Protein AF-A0A2G2ZJZ0-F1 (afdb_monomer)

Structure (mmCIF, N/CA/C/O backbone):
data_AF-A0A2G2ZJZ0-F1
#
_entry.id   AF-A0A2G2ZJZ0-F1
#
loop_
_atom_site.group_PDB
_atom_site.id
_atom_site.type_symbol
_atom_site.label_atom_id
_atom_site.label_alt_id
_atom_site.label_comp_id
_atom_site.label_asym_id
_atom_site.label_entity_id
_atom_site.label_seq_id
_atom_site.pdbx_PDB_ins_code
_atom_site.Cartn_x
_atom_site.Cartn_y
_atom_site.Cartn_z
_atom_site.occupancy
_atom_site.B_iso_or_equiv
_atom_site.auth_seq_id
_atom_site.auth_comp_id
_atom_site.auth_asym_id
_atom_site.auth_atom_id
_atom_site.pdbx_PDB_model_num
ATOM 1 N N . MET A 1 1 ? 2.248 9.076 19.763 1.00 53.69 1 MET A N 1
ATOM 2 C CA . MET A 1 1 ? 3.128 9.890 18.896 1.00 53.69 1 MET A CA 1
ATOM 3 C C . MET A 1 1 ? 2.247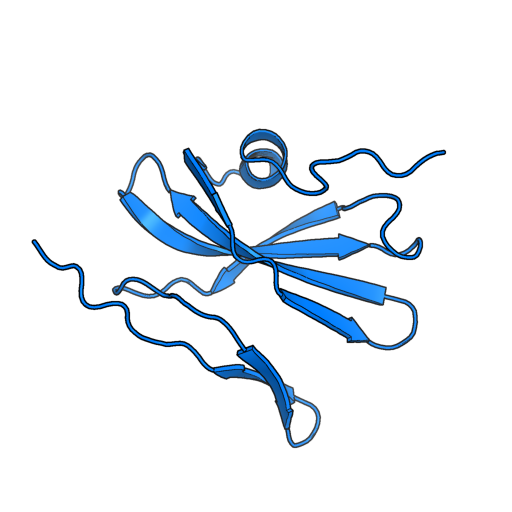 10.561 17.853 1.00 53.69 1 MET A C 1
ATOM 5 O O . MET A 1 1 ? 1.290 9.913 17.439 1.00 53.69 1 MET A O 1
ATOM 9 N N . PRO A 1 2 ? 2.487 11.828 17.482 1.00 71.94 2 PRO A N 1
ATOM 10 C CA . PRO A 1 2 ? 1.733 12.466 16.406 1.00 71.94 2 PRO A CA 1
ATOM 11 C C . PRO A 1 2 ? 1.967 11.727 15.081 1.00 71.94 2 PRO A C 1
ATOM 13 O O . PRO A 1 2 ? 3.046 11.178 14.860 1.00 71.94 2 PRO A O 1
ATOM 16 N N . VAL A 1 3 ? 0.947 11.699 14.223 1.00 70.62 3 VAL A N 1
ATOM 17 C CA . VAL A 1 3 ? 1.040 11.120 12.876 1.00 70.62 3 VAL A CA 1
ATOM 18 C C . VAL A 1 3 ? 2.038 11.946 12.062 1.00 70.62 3 VAL A C 1
ATOM 20 O O . VAL A 1 3 ? 1.899 13.167 11.972 1.00 70.62 3 VAL A O 1
ATOM 23 N N . ALA A 1 4 ? 3.049 11.285 11.497 1.00 77.81 4 ALA A N 1
ATOM 24 C CA . ALA A 1 4 ? 4.035 11.913 10.627 1.00 77.81 4 ALA A CA 1
ATOM 25 C C . ALA A 1 4 ? 3.588 11.781 9.168 1.00 77.81 4 ALA A C 1
ATOM 27 O O . ALA A 1 4 ? 3.366 10.675 8.680 1.00 77.81 4 ALA A O 1
ATOM 28 N N . ASN A 1 5 ? 3.465 12.918 8.485 1.00 81.06 5 ASN A N 1
ATOM 29 C CA . ASN A 1 5 ? 3.224 12.964 7.049 1.00 81.06 5 ASN A CA 1
ATOM 30 C C . ASN A 1 5 ? 4.539 13.269 6.312 1.00 81.06 5 ASN A C 1
ATOM 32 O O . ASN A 1 5 ? 5.316 14.090 6.808 1.00 81.06 5 ASN A O 1
ATOM 36 N N . PRO A 1 6 ? 4.766 12.690 5.119 1.00 85.50 6 PRO A N 1
ATOM 37 C CA . PRO A 1 6 ? 3.936 11.677 4.451 1.00 85.50 6 PRO A CA 1
ATOM 38 C C . PRO A 1 6 ? 3.969 10.312 5.167 1.00 85.50 6 PRO A C 1
ATOM 40 O O . PRO A 1 6 ? 5.005 9.904 5.685 1.00 85.50 6 PRO A O 1
ATOM 43 N N . VAL A 1 7 ? 2.831 9.606 5.188 1.00 88.00 7 VAL A N 1
ATOM 44 C CA . VAL A 1 7 ? 2.682 8.316 5.900 1.00 88.00 7 VAL A CA 1
ATOM 45 C C . VAL A 1 7 ? 3.393 7.146 5.212 1.00 88.00 7 VAL A C 1
ATOM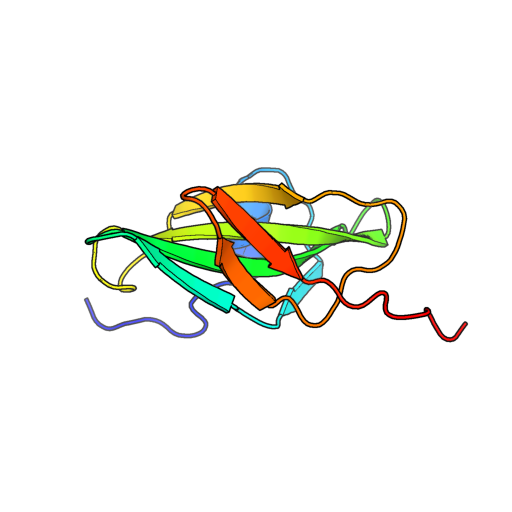 47 O O . VAL A 1 7 ? 3.779 6.186 5.875 1.00 88.00 7 VAL A O 1
ATOM 50 N N . ILE A 1 8 ? 3.586 7.238 3.894 1.00 87.81 8 ILE A N 1
ATOM 51 C CA . ILE A 1 8 ? 4.346 6.296 3.069 1.00 87.81 8 ILE A CA 1
ATOM 52 C C . ILE A 1 8 ? 5.349 7.110 2.250 1.00 87.81 8 ILE A C 1
ATOM 54 O O . ILE A 1 8 ? 5.021 8.171 1.722 1.00 87.81 8 ILE A O 1
ATOM 58 N N . THR A 1 9 ? 6.581 6.617 2.152 1.00 87.88 9 THR A N 1
ATOM 59 C CA . THR A 1 9 ? 7.654 7.209 1.345 1.00 87.88 9 THR A CA 1
ATOM 60 C C . THR A 1 9 ? 8.293 6.149 0.458 1.00 87.88 9 THR A C 1
ATOM 62 O O . THR A 1 9 ? 8.224 4.956 0.754 1.00 87.88 9 THR A O 1
ATOM 65 N N . CYS A 1 10 ? 9.002 6.574 -0.588 1.00 86.81 10 CYS A N 1
ATOM 66 C CA . CYS A 1 10 ? 9.813 5.666 -1.401 1.00 86.81 10 CYS A CA 1
ATOM 67 C C . CYS A 1 10 ? 10.833 4.889 -0.552 1.00 86.81 10 CYS A C 1
ATOM 69 O O . CYS A 1 10 ? 11.059 3.705 -0.787 1.00 86.81 10 CYS A O 1
ATOM 71 N N . VAL A 1 11 ? 11.410 5.533 0.473 1.00 84.81 11 VAL A N 1
ATOM 72 C CA . VAL A 1 11 ? 12.376 4.904 1.390 1.00 84.81 11 VAL A CA 1
ATOM 73 C C . VAL A 1 11 ? 11.710 3.801 2.205 1.00 84.81 11 VAL A C 1
ATOM 75 O O . VAL A 1 11 ? 12.263 2.710 2.307 1.00 84.81 11 VAL A O 1
ATOM 78 N N . SER A 1 12 ? 10.516 4.057 2.751 1.00 83.12 12 SER A N 1
ATOM 79 C CA . SER A 1 12 ? 9.789 3.029 3.496 1.00 83.12 12 SER A CA 1
ATOM 80 C C . SER A 1 12 ? 9.384 1.877 2.581 1.00 83.12 12 SER A C 1
ATOM 82 O O . SER A 1 12 ? 9.661 0.736 2.921 1.00 83.12 12 SER A O 1
ATOM 84 N N . ALA A 1 13 ? 8.829 2.152 1.397 1.00 81.00 13 ALA A N 1
ATOM 85 C CA . ALA A 1 13 ? 8.488 1.111 0.422 1.00 81.00 13 ALA A CA 1
ATOM 86 C C . ALA A 1 13 ? 9.712 0.242 0.063 1.00 81.00 13 ALA A C 1
ATOM 88 O O . ALA A 1 13 ? 9.626 -0.988 0.021 1.00 81.00 13 ALA A O 1
ATOM 89 N N . SER A 1 14 ? 10.883 0.875 -0.067 1.00 80.19 14 SER A N 1
ATOM 90 C CA . SER A 1 14 ? 12.134 0.184 -0.396 1.00 80.19 14 SER A CA 1
ATOM 91 C C . SER A 1 14 ? 12.711 -0.691 0.710 1.00 80.19 14 SER A C 1
ATOM 93 O O . SER A 1 14 ? 13.569 -1.529 0.435 1.00 80.19 14 SER A O 1
ATOM 95 N N . ALA A 1 15 ? 12.216 -0.573 1.944 1.00 75.62 15 ALA A N 1
ATOM 96 C CA . ALA A 1 15 ? 12.668 -1.397 3.064 1.00 75.62 15 ALA A CA 1
ATOM 97 C C . ALA A 1 15 ? 12.381 -2.899 2.874 1.00 75.62 15 ALA A C 1
ATOM 99 O O . ALA A 1 15 ? 12.977 -3.725 3.560 1.00 75.62 15 ALA A O 1
ATOM 100 N N . THR A 1 16 ? 11.500 -3.259 1.936 1.00 73.19 16 THR A N 1
ATOM 101 C CA . THR A 1 16 ? 11.153 -4.654 1.608 1.00 73.19 16 THR A CA 1
ATOM 102 C C . THR A 1 16 ? 11.909 -5.208 0.394 1.00 73.19 16 THR A C 1
ATOM 104 O O . THR A 1 16 ? 11.621 -6.312 -0.056 1.00 73.19 16 THR A O 1
ATOM 107 N N . GLY A 1 17 ? 12.896 -4.470 -0.131 1.00 68.06 17 GLY A N 1
ATOM 108 C CA . GLY A 1 17 ? 13.692 -4.882 -1.296 1.00 68.06 17 GLY A CA 1
ATOM 109 C C . GLY A 1 17 ? 13.148 -4.398 -2.644 1.00 68.06 17 GLY A C 1
ATOM 110 O O . GLY A 1 17 ? 13.711 -4.730 -3.684 1.00 68.06 17 GLY A O 1
ATOM 111 N N . ILE A 1 18 ? 12.092 -3.583 -2.638 1.00 67.69 18 ILE A N 1
ATOM 112 C CA . ILE A 1 18 ? 11.542 -2.931 -3.832 1.00 67.69 18 ILE A CA 1
ATOM 113 C C . ILE A 1 18 ? 12.328 -1.642 -4.076 1.00 67.69 18 ILE A C 1
ATOM 115 O O . ILE A 1 18 ? 12.213 -0.701 -3.307 1.00 67.69 18 ILE A O 1
ATOM 119 N N . SER A 1 19 ? 13.127 -1.535 -5.133 1.00 77.25 19 SER A N 1
ATOM 120 C CA . SER A 1 19 ? 13.749 -0.242 -5.448 1.00 77.25 19 SER A CA 1
ATOM 121 C C . SER A 1 19 ? 12.659 0.716 -5.933 1.00 77.25 19 SER A C 1
ATOM 123 O O . SER A 1 19 ? 12.213 0.551 -7.052 1.00 77.25 19 SER A O 1
ATOM 125 N N . SER A 1 20 ? 12.165 1.648 -5.112 1.00 80.19 20 SER A N 1
ATOM 126 C CA . SER A 1 20 ? 11.024 2.510 -5.471 1.00 80.19 20 SER A CA 1
ATOM 127 C C . SER A 1 20 ? 11.466 3.938 -5.790 1.00 80.19 20 SER A C 1
ATOM 129 O O . SER A 1 20 ? 12.033 4.612 -4.931 1.00 80.19 20 SER A O 1
ATOM 131 N N . ASN A 1 21 ? 11.112 4.457 -6.969 1.00 82.44 21 ASN A N 1
ATOM 132 C CA . ASN A 1 21 ? 11.343 5.867 -7.327 1.00 82.44 21 ASN A CA 1
ATOM 133 C C . ASN A 1 21 ? 10.161 6.787 -6.989 1.00 82.44 21 ASN A C 1
ATOM 135 O O . ASN A 1 21 ? 10.343 7.997 -6.864 1.00 82.44 21 ASN A O 1
ATOM 139 N N . PHE A 1 22 ? 8.961 6.232 -6.829 1.00 84.19 22 PHE A N 1
ATOM 140 C CA . PHE A 1 22 ? 7.735 6.991 -6.589 1.00 84.19 22 PHE A CA 1
ATOM 141 C C . PHE A 1 22 ? 6.734 6.174 -5.774 1.00 84.19 22 PHE A C 1
ATOM 143 O O . PHE A 1 22 ? 6.738 4.947 -5.859 1.00 84.19 22 PHE A O 1
ATOM 150 N N . VAL A 1 23 ? 5.891 6.867 -5.005 1.00 87.81 23 VAL A N 1
ATOM 151 C CA . VAL A 1 23 ? 4.722 6.303 -4.325 1.00 87.81 23 VAL A CA 1
ATOM 152 C C . VAL A 1 23 ? 3.524 7.232 -4.520 1.00 87.81 23 VAL A C 1
ATOM 154 O O . VAL A 1 23 ? 3.671 8.443 -4.335 1.00 87.81 23 VAL A O 1
ATOM 157 N N . ALA A 1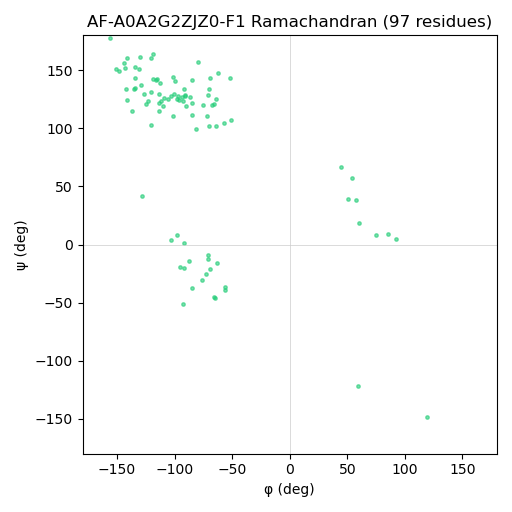 24 ? 2.356 6.694 -4.871 1.00 87.12 24 ALA A N 1
ATOM 158 C CA . ALA A 1 24 ? 1.135 7.490 -5.027 1.00 87.12 24 ALA A CA 1
ATOM 159 C C . ALA A 1 24 ? -0.157 6.703 -4.872 1.00 87.12 24 ALA A C 1
ATOM 161 O O . ALA A 1 24 ? -0.145 5.499 -4.623 1.00 87.12 24 ALA A O 1
ATOM 162 N N . ASP A 1 25 ? -1.251 7.462 -4.975 1.00 84.94 25 ASP A N 1
ATOM 163 C CA . ASP A 1 25 ? -2.634 7.015 -4.957 1.00 84.94 25 ASP A CA 1
ATOM 164 C C . ASP A 1 25 ? -2.874 5.981 -3.853 1.00 84.94 25 ASP A C 1
ATOM 166 O O . ASP A 1 25 ? -3.079 4.801 -4.125 1.00 84.94 25 ASP A O 1
ATOM 170 N N . PRO A 1 26 ? -2.778 6.390 -2.573 1.00 88.12 26 PRO A N 1
ATOM 171 C CA . PRO A 1 26 ? -2.993 5.475 -1.468 1.00 88.12 26 PRO A CA 1
ATOM 172 C C . PRO A 1 26 ? -4.477 5.103 -1.355 1.00 88.12 26 PRO A C 1
ATOM 174 O O . PRO A 1 26 ? -5.344 5.967 -1.219 1.00 88.12 26 PRO A O 1
ATOM 177 N N . PHE A 1 27 ? -4.756 3.804 -1.302 1.00 88.69 27 PHE A N 1
ATOM 178 C CA . PHE A 1 27 ? -6.081 3.236 -1.087 1.00 88.69 27 PHE A CA 1
ATOM 179 C C . PHE A 1 27 ? -6.133 2.512 0.246 1.00 88.69 27 PHE A C 1
ATOM 181 O O . PHE A 1 27 ? -5.450 1.511 0.466 1.00 88.69 27 PHE A O 1
ATOM 188 N N . LEU A 1 28 ? -6.958 3.038 1.147 1.00 89.81 28 LEU A N 1
ATOM 189 C CA . LEU A 1 28 ? -7.151 2.484 2.477 1.00 89.81 28 LEU A CA 1
ATOM 190 C C . LEU A 1 28 ? -8.238 1.405 2.452 1.00 89.81 28 LEU A C 1
ATOM 192 O O . LEU A 1 28 ? -9.370 1.662 2.047 1.00 89.81 28 LEU A O 1
ATOM 196 N N . TYR A 1 29 ? -7.905 0.229 2.965 1.00 90.00 29 TYR A N 1
ATOM 197 C CA . TYR A 1 29 ? -8.835 -0.846 3.281 1.00 90.00 29 TYR A CA 1
ATOM 198 C C . TYR A 1 29 ? -8.742 -1.161 4.774 1.00 90.00 29 TYR A C 1
ATOM 200 O O . TYR A 1 29 ? -7.652 -1.310 5.324 1.00 90.00 29 TYR A O 1
ATOM 208 N N . ILE A 1 30 ? -9.884 -1.239 5.450 1.00 91.94 30 ILE A N 1
ATOM 209 C CA . ILE A 1 30 ? -9.948 -1.511 6.888 1.00 91.94 30 ILE A CA 1
ATOM 210 C C . ILE A 1 30 ? -10.608 -2.871 7.078 1.00 91.94 30 ILE A C 1
ATOM 212 O O . ILE A 1 30 ? -11.752 -3.064 6.673 1.00 91.94 30 ILE A O 1
ATOM 216 N N . GLN A 1 31 ? -9.893 -3.787 7.729 1.00 90.00 31 GLN A N 1
ATOM 217 C CA . GLN A 1 31 ? -10.393 -5.107 8.090 1.00 90.00 31 GLN A CA 1
ATOM 218 C C . GLN A 1 31 ? -10.337 -5.267 9.610 1.00 90.00 31 GLN A C 1
ATOM 220 O O . GLN A 1 31 ? -9.273 -5.476 10.195 1.00 90.00 31 GLN A O 1
ATOM 225 N N . GLY A 1 32 ? -11.493 -5.137 10.265 1.00 91.38 32 GLY A N 1
ATOM 226 C CA . GLY A 1 32 ? -11.560 -5.083 11.727 1.00 91.38 32 GLY A CA 1
ATOM 227 C C . GLY A 1 32 ? -10.744 -3.907 12.275 1.00 91.38 32 GLY A C 1
ATOM 228 O O . GLY A 1 32 ? -10.981 -2.761 11.898 1.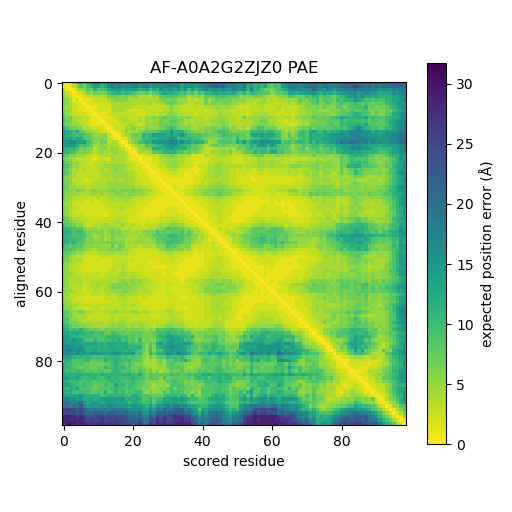00 91.38 32 GLY A O 1
ATOM 229 N N . ASP A 1 33 ? -9.765 -4.199 13.134 1.00 93.38 33 ASP A N 1
ATOM 230 C CA . ASP A 1 33 ? -8.857 -3.204 13.729 1.00 93.38 33 ASP A CA 1
ATOM 231 C C . ASP A 1 33 ? -7.553 -2.992 12.935 1.00 93.38 33 ASP A C 1
ATOM 233 O O . ASP A 1 33 ? -6.687 -2.214 13.345 1.00 93.38 33 ASP A O 1
ATOM 237 N N . VAL A 1 34 ? -7.390 -3.681 11.802 1.00 95.06 34 VAL A N 1
ATOM 238 C CA . VAL A 1 34 ? -6.182 -3.618 10.976 1.00 95.06 34 VAL A CA 1
ATOM 239 C C . VAL A 1 34 ? -6.430 -2.747 9.752 1.00 95.06 34 VAL A C 1
ATOM 241 O O . VAL A 1 34 ? -7.389 -2.938 9.005 1.00 95.06 34 VAL A O 1
ATOM 244 N N . PHE A 1 35 ? -5.547 -1.775 9.543 1.00 94.56 35 PHE A N 1
ATOM 245 C CA . PHE A 1 35 ? -5.589 -0.876 8.397 1.00 94.56 35 PHE A CA 1
ATOM 246 C C . PHE A 1 35 ? -4.569 -1.358 7.374 1.00 94.56 35 PHE A C 1
ATOM 248 O O . PHE A 1 35 ? -3.403 -1.553 7.709 1.00 94.56 35 PHE A O 1
ATOM 255 N N . TYR A 1 36 ? -4.994 -1.505 6.131 1.00 93.31 36 TYR A N 1
ATOM 256 C CA . TYR A 1 36 ? -4.145 -1.797 4.988 1.00 93.31 36 TYR A CA 1
ATOM 257 C C . TYR A 1 36 ? -4.159 -0.593 4.062 1.00 93.31 36 TYR A C 1
ATOM 259 O O . TYR A 1 36 ? -5.225 -0.094 3.714 1.00 93.31 36 TYR A O 1
ATOM 267 N N . VAL A 1 37 ? -2.986 -0.121 3.660 1.00 91.81 37 VAL A N 1
ATOM 268 C CA . VAL A 1 37 ? -2.861 0.858 2.587 1.00 91.81 37 VAL A CA 1
ATOM 269 C C . VAL A 1 37 ? -2.186 0.186 1.408 1.00 91.81 37 VAL A C 1
ATOM 271 O O . VAL A 1 37 ? -1.098 -0.376 1.540 1.00 91.81 37 VAL A O 1
ATOM 274 N N . PHE A 1 38 ? -2.860 0.231 0.270 1.00 91.12 38 PHE A N 1
ATOM 275 C CA . PHE A 1 38 ? -2.311 -0.154 -1.017 1.00 91.12 38 PHE A CA 1
ATOM 276 C C . PHE A 1 38 ? -1.897 1.111 -1.754 1.00 91.12 38 PHE A C 1
ATOM 278 O O . PHE A 1 38 ? -2.581 2.125 -1.642 1.00 91.12 38 PHE A O 1
ATOM 285 N N . PHE A 1 39 ? -0.779 1.089 -2.462 1.00 88.31 39 PHE A N 1
ATOM 286 C CA . PHE A 1 39 ? -0.265 2.273 -3.149 1.00 88.31 39 PHE A CA 1
ATOM 287 C C . PHE A 1 39 ? 0.478 1.872 -4.414 1.00 88.31 39 PHE A C 1
ATOM 289 O O . PHE A 1 39 ? 1.085 0.803 -4.471 1.00 88.31 39 PHE A O 1
ATOM 296 N N . GLU A 1 40 ? 0.450 2.743 -5.414 1.00 87.56 40 GLU A N 1
ATOM 297 C CA . GLU A 1 40 ? 1.276 2.579 -6.603 1.00 87.56 40 GLU A CA 1
ATOM 298 C C . GLU A 1 40 ? 2.736 2.818 -6.225 1.00 87.56 40 GLU A C 1
ATOM 300 O O . GLU A 1 40 ? 3.061 3.784 -5.530 1.00 87.56 40 GLU A O 1
ATOM 305 N N . THR A 1 41 ? 3.624 1.943 -6.679 1.00 87.19 41 THR A N 1
ATOM 306 C CA . 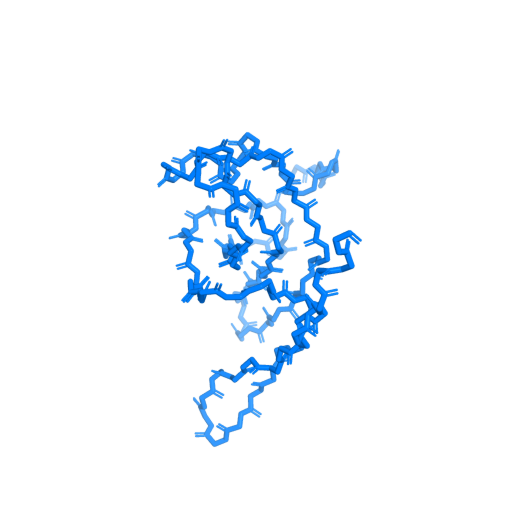THR A 1 41 ? 5.068 2.127 -6.588 1.00 87.19 41 THR A CA 1
ATOM 307 C C . THR A 1 41 ? 5.713 1.777 -7.916 1.00 87.19 41 THR A C 1
ATOM 309 O O . THR A 1 41 ? 5.279 0.863 -8.607 1.00 87.19 41 THR A O 1
ATOM 312 N N . LYS A 1 42 ? 6.754 2.518 -8.299 1.00 83.62 42 LYS A N 1
ATOM 313 C CA . LYS A 1 42 ? 7.493 2.245 -9.533 1.00 83.62 42 LYS A CA 1
ATOM 314 C C . LYS A 1 42 ? 8.876 1.713 -9.219 1.00 83.62 42 LYS A C 1
ATOM 316 O O . LYS A 1 42 ? 9.683 2.438 -8.625 1.00 83.62 42 LYS A O 1
ATOM 321 N N . ASN A 1 43 ? 9.154 0.496 -9.679 1.00 79.88 43 ASN A N 1
ATOM 322 C CA . ASN A 1 43 ? 10.460 -0.116 -9.542 1.00 79.88 43 ASN A CA 1
ATOM 323 C C . ASN A 1 43 ? 11.504 0.664 -10.361 1.00 79.88 43 ASN A C 1
ATOM 325 O O . ASN A 1 43 ? 11.380 0.808 -11.575 1.00 79.88 43 ASN A O 1
ATOM 329 N N . SER A 1 44 ? 12.545 1.173 -9.712 1.00 75.81 44 SER A N 1
ATOM 330 C CA . SER A 1 44 ? 13.589 2.002 -10.318 1.00 75.81 44 SER A CA 1
ATOM 331 C C . SER A 1 44 ? 14.494 1.240 -11.285 1.00 75.81 44 SER A C 1
ATOM 333 O O . SER A 1 44 ? 15.157 1.865 -12.109 1.00 75.81 44 SER A O 1
ATOM 335 N N . VAL A 1 45 ? 14.556 -0.089 -11.161 1.00 78.75 45 VAL A N 1
ATOM 336 C CA . VAL A 1 45 ? 15.407 -0.963 -11.976 1.00 78.75 45 VAL A CA 1
ATOM 337 C C . VAL A 1 45 ? 14.643 -1.470 -13.192 1.00 78.75 45 VAL A C 1
ATOM 339 O O . VAL A 1 45 ? 15.130 -1.350 -14.312 1.00 78.75 45 VAL A O 1
ATOM 342 N N . THR A 1 46 ? 13.444 -2.021 -12.987 1.00 79.12 46 THR A N 1
ATOM 343 C CA . THR A 1 46 ? 12.633 -2.591 -14.077 1.00 79.12 46 THR A CA 1
ATOM 344 C C . THR A 1 46 ? 11.748 -1.555 -14.764 1.00 79.12 46 THR A C 1
ATOM 346 O O . THR A 1 46 ? 11.238 -1.819 -15.847 1.00 79.12 46 THR A O 1
ATOM 349 N N . MET A 1 47 ? 11.578 -0.372 -14.161 1.00 76.75 47 MET A N 1
ATOM 350 C CA . MET A 1 47 ? 10.651 0.679 -14.598 1.00 76.75 47 MET A CA 1
ATOM 351 C C . MET A 1 47 ? 9.178 0.235 -14.622 1.00 76.75 47 MET A C 1
ATOM 353 O O . MET A 1 47 ? 8.352 0.917 -15.227 1.00 76.75 47 MET A O 1
ATOM 357 N N . GLN A 1 48 ? 8.846 -0.852 -13.925 1.00 78.19 48 GLN A N 1
ATOM 358 C CA . GLN A 1 48 ? 7.497 -1.403 -13.810 1.00 78.19 48 GLN A CA 1
ATOM 359 C C . GLN A 1 48 ? 6.714 -0.715 -12.686 1.00 78.19 48 GLN A C 1
ATOM 361 O O . GLN A 1 48 ? 7.291 -0.354 -11.658 1.00 78.19 48 GLN A O 1
ATOM 366 N N . GLY A 1 49 ? 5.420 -0.481 -12.912 1.00 81.12 49 GLY A N 1
ATOM 367 C CA . GLY A 1 49 ? 4.495 -0.017 -11.880 1.00 81.12 49 GLY A CA 1
ATOM 368 C C . GLY A 1 49 ? 3.854 -1.210 -11.181 1.00 81.12 49 GLY A C 1
ATOM 369 O O . GLY A 1 49 ? 3.161 -1.984 -11.830 1.00 81.12 49 GLY A O 1
ATOM 370 N N . ASP A 1 50 ? 4.066 -1.320 -9.876 1.00 86.06 50 ASP A N 1
ATOM 371 C CA . ASP A 1 50 ? 3.546 -2.383 -9.023 1.00 86.06 50 ASP A CA 1
ATOM 372 C C . ASP A 1 50 ? 2.640 -1.798 -7.931 1.00 86.06 50 ASP A C 1
ATOM 374 O O . ASP A 1 50 ? 2.690 -0.602 -7.620 1.00 86.06 50 ASP A O 1
ATOM 378 N N . ILE A 1 51 ? 1.833 -2.648 -7.291 1.00 87.31 51 ILE A N 1
ATOM 379 C CA . ILE A 1 51 ? 1.018 -2.239 -6.140 1.00 87.31 51 ILE A CA 1
ATOM 380 C C . ILE A 1 51 ? 1.677 -2.707 -4.850 1.00 87.31 51 ILE A C 1
ATOM 382 O O . ILE A 1 51 ? 1.692 -3.898 -4.539 1.00 87.31 51 ILE A O 1
ATOM 386 N N . GLY A 1 52 ? 2.192 -1.760 -4.074 1.00 89.69 52 GLY A N 1
ATOM 387 C CA . GLY A 1 52 ? 2.722 -1.989 -2.735 1.00 89.69 52 GLY A CA 1
ATOM 388 C C . GLY A 1 52 ? 1.620 -2.080 -1.682 1.00 89.69 52 GLY A C 1
ATOM 389 O O . GLY A 1 52 ? 0.520 -1.553 -1.859 1.00 89.69 52 GLY A O 1
ATOM 390 N N . VAL A 1 53 ? 1.924 -2.734 -0.560 1.00 92.50 53 VAL A N 1
ATOM 391 C CA . VAL A 1 53 ? 1.028 -2.833 0.596 1.00 92.50 53 VAL A CA 1
ATOM 392 C C . VAL A 1 53 ? 1.765 -2.575 1.908 1.00 92.50 53 VAL A C 1
ATOM 394 O O . VAL A 1 53 ? 2.841 -3.117 2.178 1.00 92.50 53 VAL A O 1
ATOM 397 N N . ALA A 1 54 ? 1.143 -1.770 2.766 1.00 93.25 54 ALA A N 1
ATOM 398 C CA . ALA A 1 54 ? 1.567 -1.570 4.141 1.00 93.25 54 ALA A CA 1
ATOM 399 C C . ALA A 1 54 ? 0.394 -1.723 5.112 1.00 93.25 54 ALA A C 1
ATOM 401 O O . ALA A 1 54 ? -0.761 -1.459 4.780 1.00 93.25 54 ALA A O 1
ATOM 402 N N . ARG A 1 55 ? 0.699 -2.152 6.334 1.00 94.62 55 ARG A N 1
ATOM 403 C CA . ARG A 1 55 ? -0.268 -2.441 7.389 1.00 94.62 55 ARG A CA 1
ATOM 404 C C . ARG A 1 55 ? -0.042 -1.555 8.602 1.00 94.62 55 ARG A C 1
ATOM 406 O O . ARG A 1 55 ? 1.089 -1.335 9.019 1.00 94.62 55 ARG A O 1
ATOM 413 N N . SER A 1 56 ? -1.126 -1.129 9.233 1.00 94.88 56 SER A N 1
ATOM 414 C CA . SER A 1 56 ? -1.114 -0.478 10.535 1.00 94.88 56 SER A CA 1
ATOM 415 C C . SER A 1 56 ? -2.054 -1.190 11.505 1.00 94.88 56 SER A C 1
ATOM 417 O O . SER A 1 56 ? -3.220 -1.431 11.204 1.00 94.88 56 SER A O 1
ATOM 419 N N . THR A 1 57 ? -1.548 -1.509 12.696 1.00 95.19 57 THR A N 1
ATOM 420 C CA . THR A 1 57 ? -2.314 -2.093 13.815 1.00 95.19 57 THR A CA 1
ATOM 421 C C . THR A 1 57 ? -2.640 -1.063 14.899 1.00 95.19 57 THR A C 1
ATOM 423 O O . THR A 1 57 ? -3.200 -1.391 15.941 1.00 95.19 57 THR A O 1
ATOM 426 N N . ASN A 1 58 ? -2.283 0.203 14.672 1.00 92.88 58 ASN A N 1
ATOM 427 C CA . ASN A 1 58 ? -2.467 1.306 15.610 1.00 92.88 58 ASN A CA 1
ATOM 428 C C . ASN A 1 58 ? -3.179 2.495 14.952 1.00 92.88 58 ASN A C 1
ATOM 430 O O . ASN A 1 58 ? -2.827 3.652 15.186 1.00 92.88 58 ASN A O 1
ATOM 434 N N . LYS A 1 59 ? -4.202 2.196 14.140 1.00 90.06 59 LYS A N 1
ATOM 435 C CA . LYS A 1 59 ? -5.100 3.181 13.512 1.00 90.06 59 LYS A CA 1
ATOM 436 C C . LYS A 1 59 ? -4.366 4.217 12.646 1.00 90.06 59 LYS A C 1
ATOM 438 O O . LYS A 1 59 ? -4.717 5.393 12.646 1.00 90.06 59 LYS A O 1
ATOM 443 N N . GLY A 1 60 ? -3.331 3.785 11.923 1.00 89.38 60 GLY A N 1
ATOM 444 C CA . GLY A 1 60 ? -2.569 4.621 10.991 1.00 89.38 60 GLY A CA 1
ATOM 445 C C . GLY A 1 60 ? -1.433 5.433 11.619 1.00 89.38 60 GLY A C 1
ATOM 446 O O . GLY A 1 60 ? -0.859 6.280 10.937 1.00 89.38 60 GLY A O 1
ATOM 447 N N . ALA A 1 61 ? -1.086 5.198 12.891 1.00 89.38 61 ALA A N 1
ATOM 448 C CA . ALA A 1 61 ? 0.010 5.918 13.547 1.00 89.38 61 ALA A CA 1
ATOM 449 C C . ALA A 1 61 ? 1.404 5.428 13.111 1.00 89.38 61 ALA A C 1
ATOM 451 O O . ALA A 1 61 ? 2.350 6.213 13.085 1.00 89.38 61 ALA A O 1
ATOM 452 N N . SER A 1 62 ? 1.539 4.148 12.759 1.00 90.31 62 SER A N 1
ATOM 453 C CA . SER A 1 62 ? 2.740 3.575 12.143 1.00 90.31 62 SER A CA 1
ATOM 454 C C . SER A 1 62 ? 2.381 2.524 11.100 1.00 90.31 62 SER A C 1
ATOM 456 O O . SER A 1 62 ? 1.365 1.839 11.241 1.00 90.31 62 SER A O 1
ATOM 458 N N . TRP A 1 63 ? 3.253 2.363 10.106 1.00 91.38 63 TRP A N 1
ATOM 459 C CA . TRP A 1 63 ? 3.033 1.499 8.950 1.00 91.38 63 TRP A CA 1
ATOM 460 C C . TRP A 1 63 ? 4.176 0.496 8.791 1.00 91.38 63 TRP A C 1
ATOM 462 O O . TRP A 1 63 ? 5.335 0.874 8.638 1.00 91.38 63 TRP A O 1
ATOM 472 N N . GLU A 1 64 ? 3.831 -0.784 8.823 1.00 92.44 64 GLU A N 1
ATOM 473 C CA . GLU A 1 64 ? 4.700 -1.910 8.500 1.00 92.44 64 GLU A CA 1
ATOM 474 C C . GLU A 1 64 ? 4.565 -2.236 7.016 1.00 92.44 64 GLU A C 1
ATOM 476 O O . GLU A 1 64 ? 3.459 -2.404 6.510 1.00 92.44 64 GLU A O 1
ATOM 481 N N . GLN A 1 65 ? 5.685 -2.330 6.313 1.00 91.19 65 GLN A N 1
ATOM 482 C CA . GLN A 1 65 ? 5.703 -2.612 4.882 1.00 91.19 65 GLN A CA 1
ATOM 483 C C . GLN A 1 65 ? 5.633 -4.122 4.678 1.00 91.19 65 GLN A C 1
ATOM 485 O O . GLN A 1 65 ? 6.487 -4.846 5.186 1.00 91.19 65 GLN A O 1
ATOM 490 N N . LEU A 1 66 ? 4.611 -4.592 3.962 1.00 90.88 66 LEU A N 1
ATOM 491 C CA . LEU A 1 66 ? 4.397 -6.022 3.727 1.00 90.88 66 LEU A CA 1
ATOM 492 C C . LEU A 1 66 ? 4.984 -6.491 2.386 1.00 90.88 66 LEU A C 1
ATOM 494 O O . LEU A 1 66 ? 5.242 -7.681 2.232 1.00 90.88 66 LEU A O 1
ATOM 498 N N . GLY A 1 67 ? 5.231 -5.573 1.445 1.00 90.00 67 GLY A N 1
ATOM 499 C CA . GLY A 1 67 ? 5.836 -5.85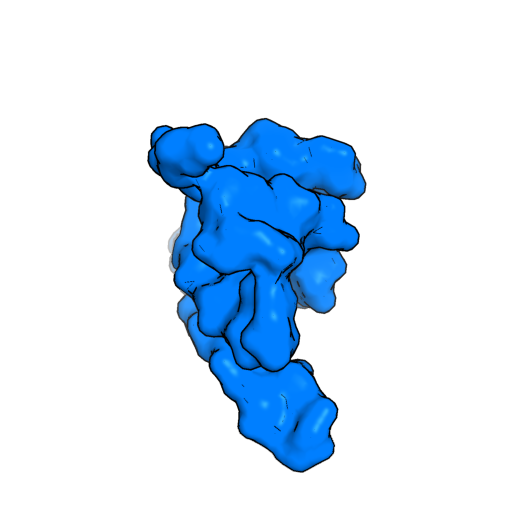6 0.140 1.00 90.00 67 GLY A CA 1
ATOM 500 C C . GLY A 1 67 ? 4.919 -5.481 -1.024 1.00 90.00 67 GLY A C 1
ATOM 501 O O . GLY A 1 67 ? 4.143 -4.530 -0.919 1.00 90.00 67 GLY A O 1
ATOM 502 N N . ILE A 1 68 ? 5.017 -6.226 -2.129 1.00 88.44 68 ILE A N 1
ATOM 503 C CA . ILE A 1 68 ? 4.158 -6.069 -3.310 1.00 88.44 68 ILE A CA 1
ATOM 504 C C . ILE A 1 68 ? 2.934 -6.979 -3.192 1.00 88.44 68 ILE A C 1
ATOM 506 O O . ILE A 1 68 ? 3.065 -8.179 -2.963 1.00 88.44 68 ILE A O 1
ATOM 510 N N . ALA A 1 69 ? 1.748 -6.398 -3.355 1.00 87.62 69 ALA A N 1
ATOM 511 C CA . ALA A 1 69 ? 0.482 -7.115 -3.423 1.00 87.62 69 ALA A CA 1
ATOM 512 C C . ALA A 1 69 ? 0.176 -7.622 -4.840 1.00 87.62 69 ALA A C 1
ATOM 514 O O . ALA A 1 69 ? -0.378 -8.710 -4.980 1.00 87.62 69 ALA A O 1
ATOM 515 N N . LEU A 1 70 ? 0.517 -6.842 -5.873 1.00 84.44 70 LEU A N 1
ATOM 516 C CA . LEU A 1 70 ? 0.258 -7.164 -7.281 1.00 84.44 70 LEU A CA 1
ATOM 517 C C . LEU A 1 70 ? 1.426 -6.720 -8.166 1.00 84.44 70 LEU A C 1
ATOM 519 O O . LEU A 1 70 ? 1.891 -5.585 -8.044 1.00 84.44 70 LEU A O 1
ATOM 523 N N . VAL A 1 71 ? 1.839 -7.618 -9.062 1.00 83.25 71 VAL A N 1
ATOM 524 C CA . VAL A 1 71 ? 2.800 -7.390 -10.150 1.00 83.25 71 VAL A CA 1
ATOM 525 C C . VAL A 1 71 ? 2.081 -7.758 -11.440 1.00 83.25 71 VAL A C 1
ATOM 527 O O . VAL A 1 71 ? 1.602 -8.883 -11.553 1.00 83.25 71 VAL A O 1
ATOM 530 N N . GLU A 1 72 ? 2.007 -6.835 -12.391 1.00 78.44 72 GLU A N 1
ATOM 531 C CA . GLU A 1 72 ? 1.392 -7.067 -13.702 1.00 78.44 72 GLU A CA 1
ATOM 532 C C . GLU A 1 72 ? 2.292 -6.501 -14.803 1.00 78.44 72 GLU A C 1
ATOM 534 O O . GLU A 1 72 ? 3.049 -5.555 -14.584 1.00 78.44 72 GLU A O 1
ATOM 539 N N . ASP A 1 73 ? 2.213 -7.065 -16.008 1.00 74.75 73 ASP A N 1
ATOM 540 C CA . ASP A 1 73 ? 3.071 -6.671 -17.138 1.00 74.75 73 ASP A CA 1
ATOM 541 C C . ASP A 1 73 ? 2.732 -5.280 -17.717 1.00 74.75 73 ASP A C 1
ATOM 543 O O . ASP A 1 73 ? 3.474 -4.743 -18.542 1.00 74.75 73 ASP A O 1
ATOM 547 N N . TRP A 1 74 ? 1.620 -4.679 -17.291 1.00 69.31 74 TRP A N 1
ATOM 548 C CA . TRP A 1 74 ? 1.142 -3.363 -17.719 1.00 69.31 74 TRP A CA 1
ATOM 549 C C . TRP A 1 74 ? 1.025 -2.392 -16.540 1.00 69.31 74 TRP A C 1
ATOM 551 O O . TRP A 1 74 ? 0.947 -2.787 -15.379 1.00 69.31 74 TRP A O 1
ATOM 561 N N . HIS A 1 75 ? 0.997 -1.089 -16.841 1.00 67.19 75 HIS A N 1
ATOM 562 C CA . HIS A 1 75 ? 0.871 -0.058 -15.814 1.00 67.19 75 HIS A CA 1
ATOM 563 C C . HIS A 1 75 ? -0.511 -0.097 -15.150 1.00 67.19 75 HIS A C 1
ATOM 565 O O . HIS A 1 75 ? -1.548 0.085 -15.795 1.00 67.19 75 HIS A O 1
ATOM 571 N N . LEU A 1 76 ? -0.499 -0.317 -13.837 1.00 69.19 76 LEU A N 1
ATOM 572 C CA . LEU A 1 76 ? -1.680 -0.317 -12.987 1.00 69.19 76 LEU A CA 1
ATOM 573 C C . LEU A 1 76 ? -1.894 1.063 -12.379 1.00 69.19 76 LEU A C 1
ATOM 575 O O . LEU A 1 76 ? -1.009 1.591 -11.711 1.00 69.19 76 LEU A O 1
ATOM 579 N N . SER A 1 77 ? -3.092 1.614 -12.551 1.00 65.38 77 SER A N 1
ATOM 580 C CA . SER A 1 77 ? -3.439 2.929 -12.008 1.00 65.38 77 SER A CA 1
ATOM 581 C C . SER A 1 77 ? -4.870 2.948 -11.487 1.00 65.38 77 SER A C 1
ATOM 583 O O . SER A 1 77 ? -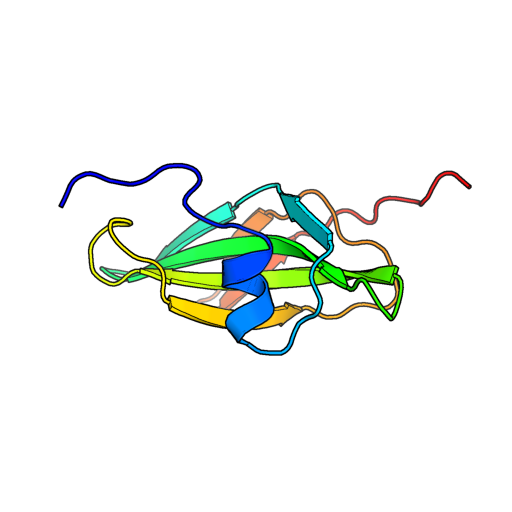5.700 2.118 -11.868 1.00 65.38 77 SER A O 1
ATOM 585 N N . TYR A 1 78 ? -5.175 3.917 -10.617 1.00 64.12 78 TYR A N 1
ATOM 586 C CA . TYR A 1 78 ? -6.513 4.114 -10.045 1.00 64.12 78 TYR A CA 1
ATOM 587 C C . TYR A 1 78 ? -7.082 2.850 -9.383 1.00 64.12 78 TYR A C 1
ATOM 589 O O . TYR A 1 78 ? -8.157 2.368 -9.753 1.00 64.12 78 TYR A O 1
ATOM 597 N N . LEU A 1 79 ? -6.349 2.306 -8.408 1.00 71.75 79 LEU A N 1
ATOM 598 C CA . LEU A 1 79 ? -6.801 1.160 -7.620 1.00 71.75 79 LEU A CA 1
ATOM 599 C C . LEU A 1 79 ? -8.200 1.430 -7.034 1.00 71.75 79 LEU A C 1
ATOM 601 O O . LEU A 1 79 ? -8.507 2.519 -6.571 1.00 71.75 79 LEU A O 1
ATOM 605 N N . TYR A 1 80 ? -9.053 0.422 -6.962 1.00 73.88 80 TYR A N 1
ATOM 606 C CA . TYR A 1 80 ? -10.227 0.466 -6.097 1.00 73.88 80 TYR A CA 1
ATOM 607 C C . TYR A 1 80 ? -10.355 -0.875 -5.394 1.00 73.88 80 TYR A C 1
ATOM 609 O O . TYR A 1 80 ? -10.544 -1.906 -6.041 1.00 73.88 80 TYR A O 1
ATOM 617 N N . VAL A 1 81 ? -10.203 -0.861 -4.070 1.00 78.69 81 VAL A N 1
ATOM 618 C CA . VAL A 1 81 ? -10.219 -2.066 -3.234 1.00 78.69 81 VAL A CA 1
ATOM 619 C C . VAL A 1 81 ? -11.602 -2.230 -2.630 1.00 78.69 81 VAL A C 1
ATOM 621 O O . VAL A 1 81 ? -12.108 -1.319 -1.976 1.00 78.69 81 VAL A O 1
ATOM 624 N N . PHE A 1 82 ? -12.214 -3.390 -2.839 1.00 80.62 82 PHE A N 1
ATOM 625 C CA . PHE A 1 82 ? -13.521 -3.716 -2.280 1.00 80.62 82 PHE A CA 1
ATOM 626 C C . PHE A 1 82 ? -13.593 -5.192 -1.905 1.00 80.62 82 PHE A C 1
ATOM 628 O O . PHE A 1 82 ? -12.867 -6.031 -2.436 1.00 80.62 82 PHE A O 1
ATOM 635 N N . GLU A 1 83 ? -14.480 -5.511 -0.972 1.00 83.38 83 GLU A N 1
ATOM 636 C CA . GLU A 1 83 ? -14.745 -6.891 -0.588 1.00 83.38 83 GLU A CA 1
ATOM 637 C C . GLU A 1 83 ? -15.894 -7.460 -1.422 1.00 83.38 83 GLU A C 1
ATOM 639 O O . GLU A 1 83 ? -16.939 -6.825 -1.583 1.00 83.38 83 GLU A O 1
ATOM 644 N N . TYR A 1 84 ? -15.709 -8.670 -1.945 1.00 82.56 84 TYR A N 1
ATOM 645 C CA . TYR A 1 84 ? -16.739 -9.405 -2.667 1.00 82.56 84 TYR A CA 1
ATOM 646 C C . TYR A 1 84 ? -16.669 -10.892 -2.312 1.00 82.56 84 TYR A C 1
ATOM 648 O O . TYR A 1 84 ? -15.624 -11.526 -2.449 1.00 82.56 84 TYR A O 1
ATOM 656 N N . ASN A 1 85 ? -17.782 -11.456 -1.831 1.00 85.19 85 ASN A N 1
ATOM 657 C CA . ASN A 1 85 ? -17.881 -12.854 -1.386 1.00 85.19 85 ASN A CA 1
ATOM 658 C C . ASN A 1 85 ? -16.774 -13.275 -0.394 1.00 85.19 85 ASN A C 1
ATOM 660 O O . ASN A 1 85 ? -16.232 -14.374 -0.501 1.00 85.19 85 ASN A O 1
ATOM 664 N N . GLY A 1 86 ? -16.404 -12.393 0.543 1.00 83.88 86 GLY A N 1
ATOM 665 C CA . GLY A 1 86 ? -15.356 -12.651 1.539 1.00 83.88 86 GLY A CA 1
ATOM 666 C C . GLY A 1 86 ? -13.921 -12.589 1.003 1.00 83.88 86 GLY A C 1
ATOM 667 O O . GLY A 1 86 ? -12.993 -12.934 1.729 1.00 83.88 86 GLY A O 1
ATOM 668 N N . ASN A 1 87 ? -13.722 -12.156 -0.246 1.00 80.75 87 ASN A N 1
ATOM 669 C CA . ASN A 1 87 ? -12.405 -11.958 -0.845 1.00 80.75 87 ASN A CA 1
ATOM 670 C C . ASN A 1 87 ? -12.143 -10.471 -1.094 1.00 80.75 87 ASN A C 1
ATOM 672 O O . ASN A 1 87 ? -13.020 -9.743 -1.569 1.00 80.75 87 ASN A O 1
ATOM 676 N N . ILE A 1 88 ? -10.914 -10.033 -0.822 1.00 79.75 88 ILE A N 1
ATOM 677 C CA . ILE A 1 88 ? -10.444 -8.690 -1.175 1.00 79.75 88 ILE A CA 1
ATOM 678 C C . ILE A 1 88 ? -10.177 -8.676 -2.681 1.00 79.75 88 ILE A C 1
ATOM 680 O O . ILE A 1 88 ? -9.370 -9.458 -3.179 1.00 79.75 88 ILE A O 1
ATOM 684 N N . SER A 1 89 ? -10.879 -7.804 -3.397 1.00 80.44 89 SER A N 1
ATOM 685 C CA . SER A 1 89 ? -10.773 -7.640 -4.845 1.00 80.44 89 SER A CA 1
ATOM 686 C C . SER A 1 89 ? -10.225 -6.261 -5.187 1.00 80.44 89 SER A C 1
ATOM 688 O O . SER A 1 89 ? -10.573 -5.260 -4.557 1.00 80.44 89 SER A O 1
ATOM 690 N N . PHE A 1 90 ? -9.396 -6.212 -6.226 1.00 77.00 90 PHE A N 1
ATOM 691 C CA . PHE A 1 90 ? -8.846 -4.981 -6.781 1.00 77.00 90 PHE A CA 1
ATOM 692 C C . PHE A 1 90 ? -9.497 -4.725 -8.133 1.00 77.00 90 PHE A C 1
ATOM 694 O O . PHE A 1 90 ? -9.467 -5.580 -9.016 1.00 77.00 90 PHE A O 1
ATOM 701 N N . ARG A 1 91 ? -10.077 -3.540 -8.314 1.00 73.38 91 ARG A N 1
ATOM 702 C CA . ARG A 1 91 ? -10.366 -3.019 -9.648 1.00 73.38 91 ARG A CA 1
ATOM 703 C C . ARG A 1 91 ? -9.224 -2.101 -10.043 1.00 73.38 91 ARG A C 1
ATOM 705 O O . ARG A 1 91 ? -8.905 -1.171 -9.309 1.00 73.38 91 ARG A O 1
ATOM 712 N N . LEU A 1 92 ? -8.626 -2.393 -11.186 1.00 70.81 92 LEU A N 1
ATOM 713 C CA . LEU A 1 92 ? -7.475 -1.680 -11.721 1.00 70.81 92 LEU A CA 1
ATOM 714 C C . LEU A 1 92 ? -7.898 -1.015 -13.027 1.00 70.81 92 LEU A C 1
ATOM 716 O O . LEU A 1 92 ? -8.676 -1.594 -13.791 1.00 70.81 92 LEU A O 1
ATOM 720 N N . CYS A 1 93 ? -7.414 0.198 -13.272 1.00 65.56 93 CYS A N 1
ATOM 721 C CA . CYS A 1 93 ? -7.453 0.799 -14.593 1.00 65.56 93 CYS A CA 1
ATOM 722 C C . CYS A 1 93 ? -6.093 0.557 -15.247 1.00 65.56 93 CYS A C 1
ATOM 724 O O . CYS A 1 93 ? -5.060 0.861 -14.651 1.00 65.56 93 CYS A O 1
ATOM 726 N N . GLU A 1 94 ? -6.089 0.013 -16.460 1.00 62.62 94 GLU A N 1
ATOM 727 C CA . GLU A 1 94 ? -4.879 0.006 -17.273 1.00 62.62 94 GLU A CA 1
ATOM 728 C C . GLU A 1 94 ? -4.644 1.439 -17.750 1.00 62.62 94 GLU A C 1
ATOM 730 O O . 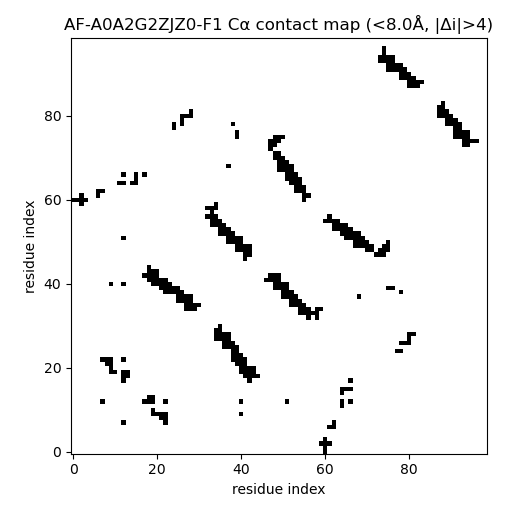GLU A 1 94 ? -5.420 1.988 -18.541 1.00 62.62 94 GLU A O 1
ATOM 735 N N . GLN A 1 95 ? -3.595 2.076 -17.237 1.00 58.72 95 GLN A N 1
ATOM 736 C CA . GLN A 1 95 ? -3.163 3.341 -17.799 1.00 58.72 95 GLN A CA 1
ATOM 737 C C . GLN A 1 95 ? -2.331 3.006 -19.028 1.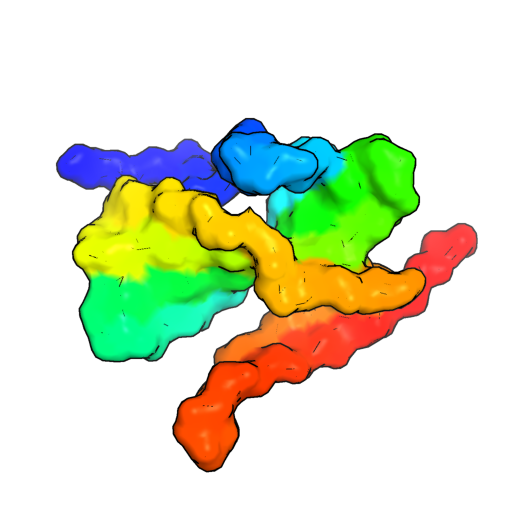00 58.72 95 GLN A C 1
ATOM 739 O O . GLN A 1 95 ? -1.163 2.641 -18.920 1.00 58.72 95 GLN A O 1
ATOM 744 N N . LEU A 1 96 ? -2.958 3.113 -20.205 1.00 50.84 96 LEU A N 1
ATOM 745 C CA . LEU A 1 96 ? -2.245 3.136 -21.478 1.00 50.84 96 LEU A CA 1
ATOM 746 C C . LEU A 1 96 ? -1.155 4.197 -21.358 1.00 50.84 96 LEU A C 1
ATOM 748 O O . LEU A 1 96 ? -1.443 5.397 -21.310 1.00 50.84 96 LEU A O 1
ATOM 752 N N . SER A 1 97 ? 0.092 3.749 -21.258 1.00 50.41 97 SER A N 1
ATOM 753 C CA . SER A 1 97 ? 1.260 4.606 -21.321 1.00 50.41 97 SER A CA 1
ATOM 754 C C . SER A 1 97 ? 1.174 5.339 -22.657 1.00 50.41 97 SER A C 1
ATOM 756 O O . SER A 1 97 ? 1.396 4.746 -23.712 1.00 50.41 97 SER A O 1
ATOM 758 N N . PHE A 1 98 ? 0.797 6.619 -22.639 1.00 35.25 98 PHE A N 1
ATOM 759 C CA . PHE A 1 98 ? 1.046 7.483 -23.783 1.00 35.25 98 PHE A CA 1
ATOM 760 C C . PHE A 1 98 ? 2.567 7.575 -23.905 1.00 35.25 98 PHE A C 1
ATOM 762 O O . PHE A 1 98 ? 3.222 8.223 -23.087 1.00 35.25 98 PHE A O 1
ATOM 769 N N . MET A 1 99 ? 3.108 6.813 -24.855 1.00 38.38 99 MET A N 1
ATOM 770 C CA . MET A 1 99 ? 4.473 6.963 -25.346 1.00 38.38 99 MET A CA 1
ATOM 771 C C . MET A 1 99 ? 4.645 8.337 -25.994 1.00 38.38 99 MET A C 1
ATOM 773 O O . MET A 1 99 ? 3.682 8.804 -26.648 1.00 38.38 99 MET A O 1
#

InterPro domains:
  IPR023296 Glycosyl hydrolase, five-bladed beta-propeller domain superfamily [SSF75005] (18-87)
  IPR052176 Glycosyl Hydrolase Family 43 Enzymes [PTHR43772] (2-88)
  IPR056442 Glucosamine inositolphosphorylceramide transferase 1, N-terminal [PF24793] (2-88)

Organism: Capsicum annuum (NCBI:txid4072)

Secondary structure (DSSP, 8-state):
-PPPSSSS-HHHHHTTT--EEEEEEEEEEEETTEEEEEEEEEETTT--EEEEEEEESSTTSS-EEEEEEE--SS-EEEEEEEEETTEEEEEEEE-----

Foldseek 3Di:
DDADPPLDDCVQLCVVVQNFPDWDDWDWDDDPQKIKTWIWTARPPVRFIFIWIWMDNPNSSHTDTPHTPDGDPAHWDDWDWDDDPNDIDIDTDGDPPPD

Mean predicted aligned error: 7.17 Å

pLDDT: mean 80.93, std 11.77, range [35.25, 95.19]

Radius of gyration: 13.62 Å; Cα contacts (8 Å, |Δi|>4): 208; chains: 1; bounding box: 33×26×44 Å

Sequence (99 aa):
MPVANPVITCVSASATGISSNFVADPFLYIQGDVFYVFFETKNSVTMQGDIGVARSTNKGASWEQLGIALVEDWHLSYLYVFEYNGNISFRLCEQLSFM

Nearest PDB structures (foldseek):
  3kst-assembly2_B  TM=7.229E-01  e=8.917E-02  Bacteroides thetaiotaomicron VPI-5482
  6w3w-assembly1_A  TM=5.481E-01  e=2.061E+00  synthetic construct
  7pi7-assembly1_A  TM=4.929E-01  e=3.229E+00  Plasmodium falciparum 3D7
  7pi7-assembly2_D  TM=4.912E-01  e=4.781E+00  Plasmodium falciparum 3D7
  5tik-assembly2_B  TM=5.219E-01  e=5.348E+00  Plasmodium falciparum 3D7

Solvent-accessible surface area (backbone atoms only — not comparable to full-atom values): 5947 Å² total; per-residue (Å²): 127,81,72,62,82,76,80,74,48,34,69,59,58,28,72,68,73,43,54,38,75,41,67,45,78,76,44,81,46,74,60,89,74,37,38,36,37,36,26,39,27,30,30,66,83,80,70,44,39,33,32,32,32,31,38,14,81,60,84,68,55,51,70,48,71,78,37,75,77,46,82,59,101,55,44,62,35,77,77,44,80,46,79,54,95,93,37,87,42,77,46,70,38,77,50,78,77,83,124